Protein AF-A0A839YIB3-F1 (afdb_monomer)

Structure (mmCIF, N/CA/C/O backbone):
data_AF-A0A839YIB3-F1
#
_entry.id   AF-A0A839YIB3-F1
#
loop_
_atom_site.group_PDB
_atom_site.id
_atom_site.type_symbol
_atom_site.label_atom_id
_atom_site.label_alt_id
_atom_site.label_comp_id
_atom_site.label_asym_id
_atom_site.label_entity_id
_atom_site.label_seq_id
_atom_site.pdbx_PDB_ins_code
_atom_site.Cartn_x
_atom_site.Cartn_y
_atom_site.Cartn_z
_atom_site.occupancy
_atom_site.B_iso_or_equiv
_atom_site.auth_seq_id
_atom_site.auth_comp_id
_atom_site.auth_asym_id
_atom_site.auth_atom_id
_atom_site.pdbx_PDB_model_num
ATOM 1 N N . MET A 1 1 ? 27.910 -12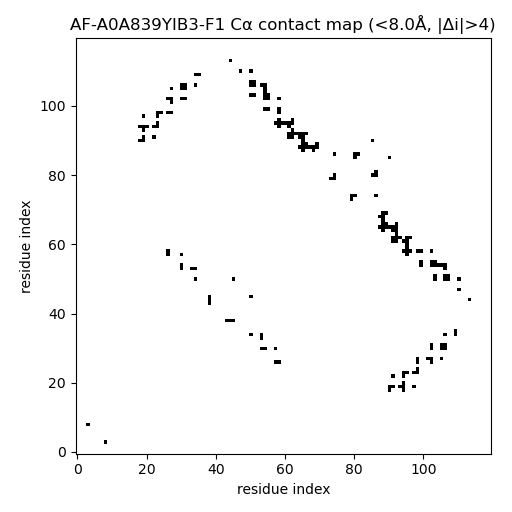.942 -24.172 1.00 49.78 1 MET A N 1
ATOM 2 C CA . MET A 1 1 ? 27.189 -12.131 -23.168 1.00 49.78 1 MET A CA 1
ATOM 3 C C . MET A 1 1 ? 28.109 -10.985 -22.789 1.00 49.78 1 MET A C 1
ATOM 5 O O . MET A 1 1 ? 29.188 -11.263 -22.284 1.00 49.78 1 MET A O 1
ATOM 9 N N . GLN A 1 2 ? 27.774 -9.739 -23.137 1.00 53.31 2 GLN A N 1
ATOM 10 C CA . GLN A 1 2 ? 28.546 -8.587 -22.658 1.00 53.31 2 GLN A CA 1
ATOM 11 C C . GLN A 1 2 ? 28.338 -8.454 -21.139 1.00 53.31 2 GLN A C 1
ATOM 13 O O . GLN A 1 2 ? 27.202 -8.614 -20.688 1.00 53.31 2 GLN A O 1
ATOM 18 N N . PRO A 1 3 ? 29.395 -8.214 -20.346 1.00 60.22 3 PRO A N 1
ATOM 19 C CA . PRO A 1 3 ? 29.243 -7.942 -18.924 1.00 60.22 3 PRO A CA 1
ATOM 20 C C . PRO A 1 3 ? 28.445 -6.646 -18.741 1.00 60.22 3 PRO A C 1
ATOM 22 O O . PRO A 1 3 ? 28.725 -5.646 -19.400 1.00 60.22 3 PRO A O 1
ATOM 25 N N . PHE A 1 4 ? 27.440 -6.676 -17.864 1.00 63.00 4 PHE A N 1
ATOM 26 C CA . PHE A 1 4 ? 26.727 -5.469 -17.452 1.00 63.00 4 PHE A CA 1
ATOM 27 C C . PHE A 1 4 ? 27.707 -4.526 -16.751 1.00 63.00 4 PHE A C 1
ATOM 29 O O . PHE A 1 4 ? 28.401 -4.939 -15.821 1.00 63.00 4 PHE A O 1
ATOM 36 N N . ASP A 1 5 ? 27.758 -3.271 -17.196 1.00 84.75 5 ASP A N 1
ATOM 37 C CA . ASP A 1 5 ? 28.549 -2.228 -16.549 1.00 84.75 5 ASP A CA 1
ATOM 38 C C . ASP A 1 5 ? 28.060 -2.041 -15.094 1.00 84.75 5 ASP A C 1
ATOM 40 O O . ASP A 1 5 ? 26.874 -1.748 -14.880 1.00 84.75 5 ASP A O 1
ATOM 44 N N . PRO A 1 6 ? 28.931 -2.214 -14.079 1.00 83.19 6 PRO A N 1
ATOM 45 C CA . PRO A 1 6 ? 28.565 -2.061 -12.674 1.00 83.19 6 PRO A CA 1
ATOM 46 C C . PRO A 1 6 ? 27.932 -0.704 -12.342 1.00 83.19 6 PRO A C 1
ATOM 48 O O . PRO A 1 6 ? 27.068 -0.637 -11.467 1.00 83.19 6 PRO A O 1
ATOM 51 N N . GLN A 1 7 ? 28.321 0.375 -13.032 1.00 81.25 7 GLN A N 1
ATOM 52 C CA . GLN A 1 7 ? 27.752 1.709 -12.812 1.00 81.25 7 GLN A CA 1
ATOM 53 C C . GLN A 1 7 ? 26.314 1.808 -13.324 1.00 81.25 7 GLN A C 1
ATOM 55 O O . GLN A 1 7 ? 25.456 2.394 -12.659 1.00 81.25 7 GLN A O 1
ATOM 60 N N . VAL A 1 8 ? 26.025 1.186 -14.467 1.00 75.69 8 VAL A N 1
ATOM 61 C CA . VAL A 1 8 ? 24.666 1.111 -15.019 1.00 75.69 8 VAL A CA 1
ATOM 62 C C . VAL A 1 8 ? 23.772 0.286 -14.096 1.00 75.69 8 VAL A C 1
ATOM 64 O O . VAL A 1 8 ? 22.671 0.719 -13.758 1.00 75.69 8 VAL A O 1
ATOM 67 N N . LEU A 1 9 ? 24.267 -0.853 -13.602 1.00 75.94 9 LEU A N 1
ATOM 68 C CA . LEU A 1 9 ? 23.535 -1.685 -12.647 1.00 75.94 9 LEU A CA 1
ATOM 69 C C . LEU A 1 9 ? 23.243 -0.939 -11.335 1.00 75.94 9 LEU A C 1
ATOM 71 O O . LEU A 1 9 ? 22.110 -0.961 -10.859 1.00 75.94 9 LEU A O 1
ATOM 75 N N . ALA A 1 10 ? 24.234 -0.246 -10.767 1.00 79.62 10 ALA A N 1
ATOM 76 C CA . ALA A 1 10 ? 24.060 0.535 -9.542 1.00 79.62 10 ALA A CA 1
ATOM 77 C C . ALA A 1 10 ? 23.024 1.657 -9.713 1.00 79.62 10 ALA A C 1
ATOM 79 O O . ALA A 1 10 ? 22.200 1.881 -8.828 1.00 79.62 10 ALA A O 1
ATOM 80 N N . THR A 1 11 ? 23.029 2.319 -10.871 1.00 77.56 11 THR A N 1
ATOM 81 C CA . THR A 1 11 ? 22.076 3.383 -11.200 1.00 77.56 11 THR A CA 1
ATOM 82 C C . THR A 1 11 ? 20.655 2.828 -11.299 1.00 77.56 11 THR A C 1
ATOM 84 O O . THR A 1 11 ? 19.749 3.355 -10.656 1.00 77.56 11 THR A O 1
ATOM 87 N N . ILE A 1 12 ? 20.462 1.715 -12.015 1.00 76.19 12 ILE A N 1
ATOM 88 C CA . ILE A 1 12 ? 19.158 1.043 -12.127 1.00 76.19 12 ILE A CA 1
ATOM 89 C C . ILE A 1 12 ? 18.639 0.636 -10.743 1.00 76.19 12 ILE A C 1
ATOM 91 O O . ILE A 1 12 ? 17.498 0.946 -10.411 1.00 76.19 12 ILE A O 1
ATOM 95 N N . LEU A 1 13 ? 19.474 0.006 -9.911 1.00 77.69 13 LEU A N 1
ATOM 96 C CA . LEU A 1 13 ? 19.089 -0.408 -8.558 1.00 77.69 13 LEU A CA 1
ATOM 97 C C . LEU A 1 13 ? 18.719 0.782 -7.664 1.00 77.69 13 LEU A C 1
ATOM 99 O O . LEU A 1 13 ? 17.745 0.704 -6.918 1.00 77.69 13 LEU A O 1
ATOM 103 N N . PHE A 1 14 ? 19.462 1.886 -7.748 1.00 78.81 14 PHE A N 1
ATOM 104 C CA . PHE A 1 14 ? 19.189 3.097 -6.977 1.00 78.81 14 PHE A CA 1
ATOM 105 C C . PHE A 1 14 ? 17.847 3.731 -7.359 1.00 78.81 14 PHE A C 1
ATOM 107 O O . PHE A 1 14 ? 17.018 3.993 -6.485 1.00 78.81 14 PHE A O 1
ATOM 114 N N . PHE A 1 15 ? 17.592 3.921 -8.656 1.00 73.81 15 PHE A N 1
ATOM 115 C CA . PHE A 1 15 ? 16.315 4.458 -9.129 1.00 73.81 15 PHE A CA 1
ATOM 116 C C . PHE A 1 15 ? 15.150 3.527 -8.795 1.00 73.81 15 PHE A C 1
ATOM 118 O O . PHE A 1 15 ? 14.115 3.990 -8.322 1.00 73.81 15 PHE A O 1
ATOM 125 N N . HIS A 1 16 ? 15.333 2.217 -8.948 1.00 74.38 16 HIS A N 1
ATOM 126 C CA . HIS A 1 16 ? 14.318 1.227 -8.606 1.00 74.38 16 HIS A CA 1
ATOM 127 C C . HIS A 1 16 ? 13.988 1.241 -7.101 1.00 74.38 16 HIS A C 1
ATOM 129 O O . HIS A 1 16 ? 12.819 1.276 -6.718 1.00 74.38 16 HIS A O 1
ATOM 135 N N . ALA A 1 17 ? 15.003 1.335 -6.235 1.00 77.88 17 ALA A N 1
ATOM 136 C CA . ALA A 1 17 ? 14.813 1.462 -4.791 1.00 77.88 17 ALA A CA 1
ATOM 137 C C . ALA A 1 17 ? 14.051 2.742 -4.405 1.00 77.88 17 ALA A C 1
ATOM 139 O O . ALA A 1 17 ? 13.200 2.703 -3.518 1.00 77.88 17 ALA A O 1
ATOM 140 N N . ILE A 1 18 ? 14.312 3.865 -5.079 1.00 81.69 18 ILE A N 1
ATOM 141 C CA . ILE A 1 18 ? 13.602 5.133 -4.853 1.00 81.69 18 ILE A CA 1
ATOM 142 C C . ILE A 1 18 ? 12.145 5.040 -5.314 1.00 81.69 18 ILE A C 1
ATOM 144 O O . ILE A 1 18 ? 11.238 5.418 -4.570 1.00 81.69 18 ILE A O 1
ATOM 148 N N . LEU A 1 19 ? 11.921 4.523 -6.522 1.00 78.38 19 LEU A N 1
ATOM 149 C CA . LEU A 1 19 ? 10.604 4.447 -7.152 1.00 78.38 19 LEU A CA 1
ATOM 150 C C . LEU A 1 19 ? 9.651 3.497 -6.428 1.00 78.38 19 LEU A C 1
ATOM 152 O O . LEU A 1 19 ? 8.449 3.731 -6.444 1.00 78.38 19 LEU A O 1
ATOM 156 N N . ILE A 1 20 ? 10.167 2.471 -5.753 1.00 79.56 20 ILE A N 1
ATOM 157 C CA . ILE A 1 20 ? 9.366 1.574 -4.908 1.00 79.56 20 ILE A CA 1
ATOM 158 C C . ILE A 1 20 ? 9.293 2.105 -3.473 1.00 79.56 20 ILE A C 1
ATOM 160 O O . ILE A 1 20 ? 8.227 2.121 -2.851 1.00 79.56 20 ILE A O 1
ATOM 164 N N . GLY A 1 21 ? 10.428 2.560 -2.936 1.00 77.69 21 GLY A N 1
ATOM 165 C CA . GLY A 1 21 ? 10.574 2.945 -1.537 1.00 77.69 21 GLY A CA 1
ATOM 166 C C . GLY A 1 21 ? 9.771 4.186 -1.161 1.00 77.69 21 GLY A C 1
ATOM 167 O O . GLY A 1 21 ? 9.108 4.186 -0.124 1.00 77.69 21 GLY A O 1
ATOM 168 N N . ILE A 1 22 ? 9.776 5.230 -1.999 1.00 82.94 22 ILE A N 1
ATOM 169 C CA . ILE A 1 22 ? 9.040 6.470 -1.713 1.00 82.94 22 ILE A CA 1
ATOM 170 C C . ILE A 1 22 ? 7.524 6.221 -1.683 1.00 82.94 22 ILE A C 1
ATOM 172 O O . ILE A 1 22 ? 6.907 6.554 -0.665 1.00 82.94 22 ILE A O 1
ATOM 176 N N . PRO A 1 23 ? 6.893 5.608 -2.707 1.00 79.50 23 PRO A N 1
ATOM 177 C CA . PRO A 1 23 ? 5.459 5.336 -2.657 1.00 79.50 23 PRO A CA 1
ATOM 178 C C . PRO A 1 23 ? 5.074 4.412 -1.501 1.00 79.50 23 PRO A C 1
ATOM 180 O O . PRO A 1 23 ? 4.047 4.640 -0.861 1.00 79.50 23 PRO A O 1
ATOM 183 N N . ALA A 1 24 ? 5.914 3.428 -1.166 1.00 76.31 24 ALA A N 1
ATOM 184 C CA . ALA A 1 24 ? 5.670 2.561 -0.019 1.00 76.31 24 ALA A CA 1
ATOM 185 C C . ALA A 1 24 ? 5.697 3.320 1.319 1.00 76.31 24 ALA A C 1
ATOM 187 O O . ALA A 1 24 ? 4.827 3.111 2.170 1.00 76.31 24 ALA A O 1
ATOM 188 N N . LEU A 1 25 ? 6.645 4.245 1.498 1.00 82.94 25 LEU A N 1
ATOM 189 C CA . LEU A 1 25 ? 6.742 5.089 2.692 1.00 82.94 25 LEU A CA 1
ATOM 190 C C . LEU A 1 25 ? 5.551 6.053 2.809 1.00 82.94 25 LEU A C 1
ATOM 192 O O . LEU A 1 25 ? 4.994 6.239 3.897 1.00 82.94 25 LEU A O 1
ATOM 196 N N . ILE A 1 26 ? 5.132 6.642 1.686 1.00 83.88 26 ILE A N 1
ATOM 197 C CA . ILE A 1 26 ? 3.941 7.495 1.608 1.00 83.88 26 ILE A CA 1
ATOM 198 C C . ILE A 1 26 ? 2.704 6.683 2.003 1.00 83.88 26 ILE A C 1
ATOM 200 O O . ILE A 1 26 ? 1.921 7.130 2.843 1.00 83.88 26 ILE A O 1
ATOM 204 N N . ALA A 1 27 ? 2.563 5.464 1.478 1.00 82.19 27 ALA A N 1
ATOM 205 C CA . ALA A 1 27 ? 1.433 4.600 1.786 1.00 82.19 27 ALA A CA 1
ATOM 206 C C . ALA A 1 27 ? 1.359 4.222 3.269 1.00 82.19 27 ALA A C 1
ATOM 208 O O . ALA A 1 27 ? 0.291 4.311 3.886 1.00 82.19 27 ALA A O 1
ATOM 209 N N . ALA A 1 28 ? 2.499 3.880 3.868 1.00 81.62 28 ALA A N 1
ATOM 210 C CA . ALA A 1 28 ? 2.621 3.633 5.301 1.00 81.62 28 ALA A CA 1
ATOM 211 C C . ALA A 1 28 ? 2.238 4.866 6.141 1.00 81.62 28 ALA A C 1
ATOM 213 O O . ALA A 1 28 ? 1.485 4.748 7.111 1.00 81.62 28 ALA A O 1
ATOM 214 N N . SER A 1 29 ? 2.694 6.054 5.740 1.00 83.69 29 SER A N 1
ATOM 215 C CA . SER A 1 29 ? 2.432 7.314 6.449 1.00 83.69 29 SER A CA 1
ATOM 216 C C . SER A 1 29 ? 0.955 7.712 6.399 1.00 83.69 29 SER A C 1
ATOM 218 O O . SER A 1 29 ? 0.366 8.055 7.426 1.00 83.69 29 SER A O 1
ATOM 220 N N . ILE A 1 30 ? 0.327 7.601 5.224 1.00 84.12 30 ILE A N 1
ATOM 221 C CA . ILE A 1 30 ? -1.107 7.855 5.038 1.00 84.12 30 ILE A CA 1
ATOM 222 C C . ILE A 1 30 ? -1.930 6.866 5.869 1.00 84.12 30 ILE A C 1
ATOM 224 O O . ILE A 1 30 ? -2.830 7.276 6.600 1.00 84.12 30 ILE A O 1
ATOM 228 N N . THR A 1 31 ? -1.581 5.578 5.826 1.00 86.06 31 THR A N 1
ATOM 229 C CA . THR A 1 31 ? -2.239 4.529 6.622 1.00 86.06 31 THR A CA 1
ATOM 230 C C . THR A 1 31 ? -2.184 4.845 8.116 1.00 86.06 31 THR A C 1
ATOM 232 O O . THR A 1 31 ? -3.206 4.780 8.803 1.00 86.06 31 THR A O 1
ATOM 235 N N . ALA A 1 32 ? -1.013 5.242 8.626 1.00 81.44 32 ALA A N 1
ATOM 236 C CA . ALA A 1 32 ? -0.844 5.639 10.021 1.00 81.44 32 ALA A CA 1
ATOM 237 C C . ALA A 1 32 ? -1.725 6.847 10.383 1.00 81.44 32 ALA A C 1
ATOM 239 O O . ALA A 1 32 ? -2.388 6.841 11.425 1.00 81.44 32 ALA A O 1
ATOM 240 N N . GLY A 1 33 ? -1.765 7.861 9.513 1.00 82.50 33 GLY A N 1
ATOM 241 C CA . GLY A 1 33 ? -2.589 9.057 9.680 1.00 82.50 33 GLY A CA 1
ATOM 242 C C . GLY A 1 33 ? -4.083 8.738 9.738 1.00 82.50 33 GLY A C 1
ATOM 243 O O . GLY A 1 33 ? -4.762 9.154 10.679 1.00 82.50 33 GLY A O 1
ATOM 244 N N . ILE A 1 34 ? -4.583 7.936 8.793 1.00 84.50 34 ILE A N 1
ATOM 245 C CA . ILE A 1 34 ? -5.986 7.496 8.744 1.00 84.50 34 ILE A CA 1
ATOM 246 C C . ILE A 1 34 ? -6.330 6.668 9.985 1.00 84.50 34 ILE A C 1
ATOM 248 O O . ILE A 1 34 ? -7.346 6.926 10.630 1.00 84.50 34 ILE A O 1
ATOM 252 N N . ALA A 1 35 ? -5.477 5.719 10.378 1.00 81.81 35 ALA A N 1
ATOM 253 C CA . ALA A 1 35 ? -5.698 4.893 11.564 1.00 81.81 35 ALA A CA 1
ATOM 254 C C . ALA A 1 35 ? -5.744 5.727 12.858 1.00 81.81 35 ALA A C 1
ATOM 256 O O . ALA A 1 35 ? -6.561 5.461 13.747 1.00 81.81 35 ALA A O 1
ATOM 257 N N . LEU A 1 36 ? -4.899 6.759 12.970 1.00 81.75 36 LEU A N 1
ATOM 258 C CA . LEU A 1 36 ? -4.896 7.677 14.109 1.00 81.75 36 LEU A CA 1
ATOM 259 C C . LEU A 1 36 ? -6.128 8.591 14.115 1.00 81.75 36 LEU A C 1
ATOM 261 O O . LEU A 1 36 ? -6.72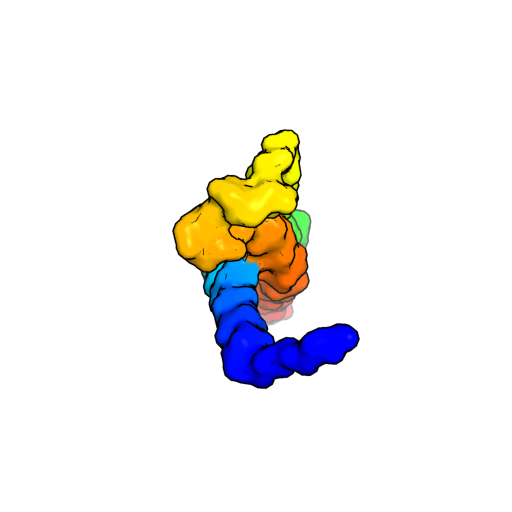9 8.792 15.173 1.00 81.75 36 LEU A O 1
ATOM 265 N N . ALA A 1 37 ? -6.519 9.127 12.959 1.00 84.19 37 ALA A N 1
ATOM 266 C CA . ALA A 1 37 ? -7.707 9.963 12.816 1.00 84.19 37 ALA A CA 1
ATOM 267 C C . ALA A 1 37 ? -8.984 9.175 13.140 1.00 84.19 37 ALA A C 1
ATOM 269 O O . ALA A 1 37 ? -9.783 9.613 13.966 1.00 84.19 37 ALA A O 1
ATOM 270 N N . ALA A 1 38 ? -9.125 7.966 12.591 1.00 80.81 38 ALA A N 1
ATOM 271 C CA . ALA A 1 38 ? -10.2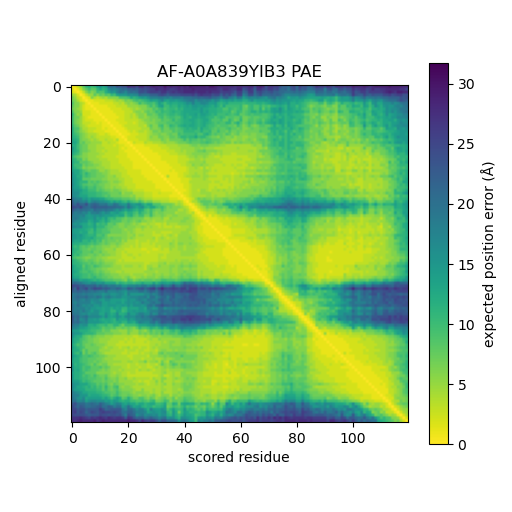52 7.076 12.859 1.00 80.81 38 ALA A CA 1
ATOM 272 C C . ALA A 1 38 ? -10.367 6.735 14.355 1.00 80.81 38 ALA A C 1
ATOM 274 O O . ALA A 1 38 ? -11.465 6.716 14.915 1.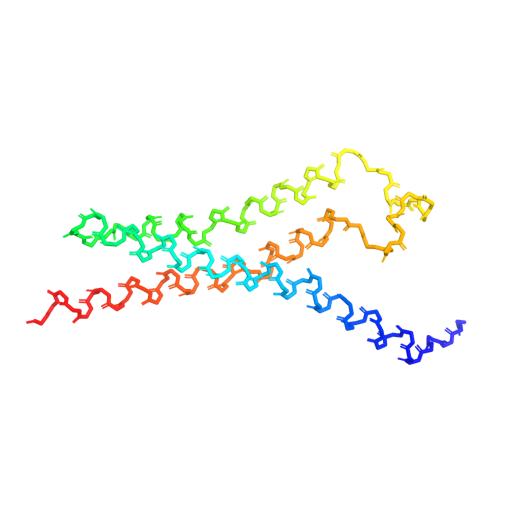00 80.81 38 ALA A O 1
ATOM 275 N N . LYS A 1 39 ? -9.232 6.544 15.042 1.00 75.19 39 LYS A N 1
ATOM 276 C CA . LYS A 1 39 ? -9.204 6.373 16.500 1.00 75.19 39 LYS A CA 1
ATOM 277 C C . LYS A 1 39 ? -9.717 7.612 17.241 1.00 75.19 39 LYS A C 1
ATOM 279 O O . LYS A 1 39 ? -10.473 7.475 18.194 1.00 75.19 39 LYS A O 1
ATOM 284 N N . ARG A 1 40 ? -9.282 8.813 16.849 1.00 81.00 40 ARG A N 1
ATOM 285 C CA . ARG A 1 40 ? -9.703 10.060 17.513 1.00 81.00 40 ARG A CA 1
ATOM 286 C C . ARG A 1 40 ? -11.195 10.331 17.333 1.00 81.00 40 ARG A C 1
ATOM 288 O O . ARG A 1 40 ? -11.828 10.796 18.269 1.00 81.00 40 ARG A O 1
ATOM 295 N N . LEU A 1 41 ? -11.733 10.023 16.155 1.00 83.25 41 LEU A N 1
ATOM 296 C CA . LEU A 1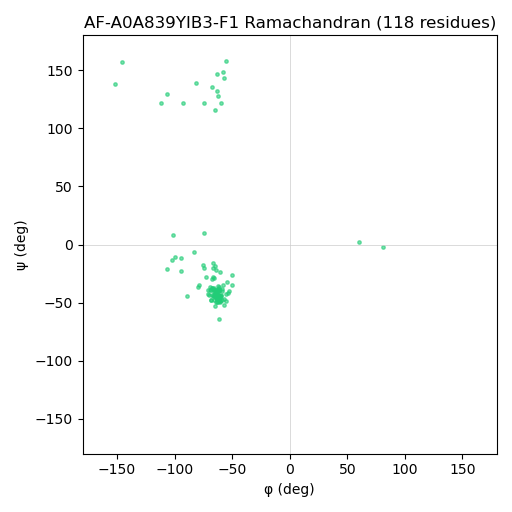 41 ? -13.129 10.293 15.810 1.00 83.25 41 LEU A CA 1
ATOM 297 C C . LEU A 1 41 ? -14.113 9.281 16.408 1.00 83.25 41 LEU A C 1
ATOM 299 O O . LEU A 1 41 ? -15.217 9.657 16.776 1.00 83.25 41 LEU A O 1
ATOM 303 N N . SER A 1 42 ? -13.732 8.006 16.514 1.00 78.31 42 SER A N 1
ATOM 304 C CA . SER A 1 42 ? -14.648 6.950 16.980 1.00 78.31 42 SER A CA 1
ATOM 305 C C . SER A 1 42 ? -14.907 6.957 18.488 1.00 78.31 42 SER A C 1
ATOM 307 O O . SER A 1 42 ? -15.857 6.313 18.933 1.00 78.31 42 SER A O 1
ATOM 309 N N . GLY A 1 43 ? -14.059 7.619 19.287 1.00 71.56 43 GLY A N 1
ATOM 310 C CA . GLY A 1 43 ? -14.182 7.674 20.753 1.00 71.56 43 GLY A CA 1
ATOM 311 C C . GLY A 1 43 ? -14.123 6.311 21.465 1.00 71.56 43 GLY A C 1
ATOM 312 O O . GLY A 1 43 ? -14.241 6.246 22.684 1.00 71.56 43 GLY A O 1
ATOM 313 N N . SER A 1 44 ? -13.931 5.221 20.720 1.00 69.56 44 SER A N 1
ATOM 314 C CA . SER A 1 44 ? -14.038 3.831 21.154 1.00 69.56 44 SER A CA 1
ATOM 315 C C . SER A 1 44 ? -13.012 2.971 20.403 1.00 69.56 44 SER A C 1
ATOM 317 O O . SER A 1 44 ? -12.515 3.370 19.345 1.00 69.56 44 SER A O 1
ATOM 319 N N . PRO A 1 45 ? -12.614 1.806 20.943 1.00 71.44 45 PRO A N 1
ATOM 320 C CA . PRO A 1 45 ? -11.694 0.920 20.245 1.00 71.44 45 PRO A CA 1
ATOM 321 C C . PRO A 1 45 ? -12.344 0.379 18.964 1.00 71.44 45 PRO A C 1
ATOM 323 O O . PRO A 1 45 ? -13.321 -0.365 19.014 1.00 71.44 45 PRO A O 1
ATOM 326 N N . LEU A 1 46 ? -11.776 0.739 17.810 1.00 76.31 46 LEU A N 1
ATOM 327 C CA . LEU A 1 46 ? -12.243 0.245 16.516 1.00 76.31 46 LEU A CA 1
ATOM 328 C C . LEU A 1 46 ? -12.070 -1.285 16.402 1.00 76.31 46 LEU A C 1
ATOM 330 O O . LEU A 1 46 ? -11.078 -1.833 16.904 1.00 76.31 46 LEU A O 1
ATOM 334 N N . PRO A 1 47 ? -12.982 -1.981 15.693 1.00 80.00 47 PRO A N 1
ATOM 335 C CA . PRO A 1 47 ? -12.856 -3.408 15.426 1.00 80.00 47 PRO A CA 1
ATOM 336 C C . PRO A 1 47 ? -11.555 -3.729 14.685 1.00 80.00 47 PRO A C 1
ATOM 338 O O . PRO A 1 47 ? -11.103 -2.960 13.835 1.00 80.00 47 PRO A O 1
AT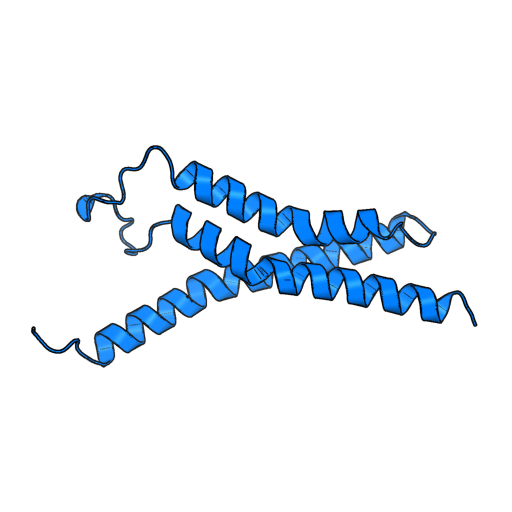OM 341 N N . HIS A 1 48 ? -10.996 -4.919 14.924 1.00 79.44 48 HIS A N 1
ATOM 342 C CA . HIS A 1 48 ? -9.786 -5.386 14.234 1.00 79.44 48 HIS A CA 1
ATOM 343 C C . HIS A 1 48 ? -9.906 -5.306 12.704 1.00 79.44 48 HIS A C 1
ATOM 345 O O . HIS A 1 48 ? -8.971 -4.882 12.028 1.00 79.44 48 HIS A O 1
ATOM 351 N N . LEU A 1 49 ? -11.081 -5.651 12.166 1.00 82.56 49 LEU A N 1
ATOM 352 C CA . LEU A 1 49 ? -11.368 -5.587 10.732 1.00 82.56 49 LEU A CA 1
ATOM 353 C C . LEU A 1 49 ? -11.190 -4.179 10.148 1.00 82.56 49 LEU A C 1
ATOM 355 O O . LEU A 1 49 ? -10.704 -4.051 9.030 1.00 82.56 49 LEU A O 1
ATOM 359 N N . VAL A 1 50 ? -11.501 -3.124 10.908 1.00 83.38 50 VAL A N 1
ATOM 360 C CA . VAL A 1 50 ? -11.349 -1.737 10.443 1.00 83.38 50 VAL A CA 1
ATOM 361 C C . VAL A 1 50 ? -9.872 -1.369 10.298 1.00 83.38 50 VAL A C 1
ATOM 363 O O . VAL A 1 50 ? -9.488 -0.747 9.314 1.00 83.38 50 VAL A O 1
ATOM 366 N N . TYR A 1 51 ? -9.013 -1.809 11.219 1.00 79.12 51 TYR A N 1
ATOM 367 C CA . TYR A 1 51 ? -7.568 -1.579 11.110 1.00 79.12 51 TYR A CA 1
ATOM 368 C C . TYR A 1 51 ? -6.935 -2.349 9.949 1.00 79.12 51 TYR A C 1
ATOM 370 O O . TYR A 1 51 ? -6.059 -1.814 9.268 1.00 79.12 51 TYR A O 1
ATOM 378 N N . VAL A 1 52 ? -7.394 -3.576 9.691 1.00 84.88 52 VAL A N 1
ATOM 379 C CA . VAL A 1 52 ? -6.969 -4.356 8.517 1.00 84.88 52 VAL A CA 1
ATOM 380 C C . VAL A 1 52 ? -7.422 -3.679 7.225 1.00 84.88 52 VAL A C 1
ATOM 382 O O . VAL A 1 52 ? -6.627 -3.576 6.292 1.00 84.88 52 VAL A O 1
ATOM 385 N N . ALA A 1 53 ? -8.654 -3.163 7.185 1.00 87.19 53 ALA A N 1
ATOM 386 C CA . ALA A 1 53 ? -9.169 -2.417 6.042 1.00 87.19 53 ALA A CA 1
ATOM 387 C C . ALA A 1 53 ? -8.340 -1.151 5.780 1.00 87.19 53 ALA A C 1
ATOM 389 O O . ALA A 1 53 ? -7.879 -0.950 4.661 1.00 87.19 53 ALA A O 1
ATOM 390 N N . ILE A 1 54 ? -8.051 -0.354 6.815 1.00 86.19 54 ILE A N 1
ATOM 391 C CA . ILE A 1 54 ? -7.190 0.835 6.701 1.00 86.19 54 ILE A CA 1
ATOM 392 C C . ILE A 1 54 ? -5.781 0.445 6.235 1.00 86.19 54 ILE A C 1
ATOM 394 O O . ILE A 1 54 ? -5.241 1.068 5.328 1.00 86.19 54 ILE A O 1
ATOM 398 N N . GLY A 1 55 ? -5.212 -0.619 6.811 1.00 86.19 55 GLY A N 1
ATOM 399 C CA . GLY A 1 55 ? -3.888 -1.133 6.453 1.00 86.19 55 GLY A CA 1
ATOM 400 C C . GLY A 1 55 ? -3.794 -1.719 5.045 1.00 86.19 55 GLY A C 1
ATOM 401 O O . GLY A 1 55 ? -2.695 -1.826 4.516 1.00 86.19 55 GLY A O 1
ATOM 402 N N . SER A 1 56 ? -4.916 -2.089 4.431 1.00 89.31 56 SER A N 1
ATOM 403 C CA . SER A 1 56 ? -4.940 -2.702 3.097 1.00 89.31 56 SER A CA 1
ATOM 404 C C . SER A 1 56 ? -5.440 -1.754 2.012 1.00 89.31 56 SER A C 1
ATOM 406 O O . SER A 1 56 ? -5.131 -1.972 0.849 1.00 89.31 56 SER A O 1
ATOM 408 N N . ALA A 1 57 ? -6.176 -0.695 2.358 1.00 88.62 57 ALA A N 1
ATOM 409 C CA . ALA A 1 57 ? -6.826 0.181 1.386 1.00 88.62 57 ALA A CA 1
ATOM 410 C C . ALA A 1 57 ? -5.840 0.796 0.383 1.00 88.62 57 ALA A C 1
ATOM 412 O O . ALA A 1 57 ? -6.038 0.673 -0.822 1.00 88.62 57 ALA A O 1
ATOM 413 N N . LEU A 1 58 ? -4.764 1.425 0.866 1.00 87.31 58 LEU A N 1
ATOM 414 C CA . LEU A 1 58 ? -3.784 2.057 -0.018 1.00 87.31 58 LEU A CA 1
ATOM 415 C C . LEU A 1 58 ? -2.968 1.047 -0.842 1.00 87.31 58 LEU A C 1
ATOM 417 O O . LEU A 1 58 ? -2.907 1.220 -2.057 1.00 87.31 58 LEU A O 1
ATOM 421 N N . PRO A 1 59 ? -2.402 -0.023 -0.247 1.00 88.50 59 PRO A N 1
ATOM 422 C CA . PRO A 1 59 ? -1.730 -1.071 -1.015 1.00 88.50 59 PRO A CA 1
ATOM 423 C C . PRO A 1 59 ? -2.616 -1.692 -2.098 1.00 88.50 59 PRO A C 1
ATOM 425 O O . PRO A 1 59 ? -2.171 -1.876 -3.228 1.00 88.50 59 PRO A O 1
ATOM 428 N N . LEU A 1 60 ? -3.888 -1.963 -1.789 1.00 90.25 60 LEU A N 1
ATOM 429 C CA . LEU A 1 60 ? -4.841 -2.506 -2.757 1.00 90.25 60 LEU A CA 1
ATOM 430 C C . LEU A 1 60 ? -5.168 -1.506 -3.869 1.00 90.25 60 LEU A C 1
ATOM 432 O O . LEU A 1 60 ? -5.281 -1.915 -5.020 1.00 90.25 60 LEU A O 1
ATOM 436 N N . LEU A 1 61 ? -5.280 -0.211 -3.561 1.00 90.31 61 LEU A N 1
ATOM 437 C CA . LEU A 1 61 ? -5.441 0.835 -4.577 1.00 90.31 61 LEU A CA 1
ATOM 438 C C . LEU A 1 61 ? -4.216 0.932 -5.490 1.00 90.31 61 LEU A C 1
ATOM 440 O O . LEU A 1 61 ? -4.376 1.070 -6.698 1.00 90.31 61 LEU A O 1
ATOM 444 N N . MET A 1 62 ? -3.007 0.827 -4.935 1.00 89.50 62 MET A N 1
ATOM 445 C CA . MET A 1 62 ? -1.767 0.815 -5.715 1.00 89.50 62 MET A CA 1
ATOM 446 C C . MET A 1 62 ? -1.682 -0.420 -6.609 1.00 89.50 62 MET A C 1
ATOM 448 O O . MET A 1 62 ? -1.348 -0.289 -7.779 1.00 89.50 62 MET A O 1
ATOM 452 N N . LEU A 1 63 ? -2.055 -1.598 -6.101 1.00 89.62 63 LEU A N 1
ATOM 453 C CA . LEU A 1 63 ? -2.137 -2.821 -6.900 1.00 89.62 63 LEU A CA 1
ATOM 454 C C . LEU A 1 63 ? -3.181 -2.693 -8.011 1.00 89.62 63 LEU A C 1
ATOM 456 O O . LEU A 1 63 ? -2.873 -2.964 -9.163 1.00 89.62 63 LEU A O 1
ATOM 460 N N . ALA A 1 64 ? -4.398 -2.249 -7.693 1.00 88.62 64 ALA A N 1
ATOM 461 C CA . ALA A 1 64 ? -5.471 -2.092 -8.672 1.00 88.62 64 ALA A CA 1
ATOM 462 C C . ALA A 1 64 ? -5.120 -1.051 -9.744 1.00 88.62 64 ALA A C 1
ATOM 464 O O . ALA A 1 64 ? -5.281 -1.319 -10.930 1.00 88.62 64 ALA A O 1
ATOM 465 N N . GLY A 1 65 ? -4.594 0.109 -9.341 1.00 86.12 65 GLY A N 1
ATOM 466 C CA . GLY A 1 65 ? -4.114 1.144 -10.256 1.00 86.12 65 GLY A CA 1
ATOM 467 C C . GLY A 1 65 ? -2.910 0.678 -11.070 1.00 86.12 65 GLY A C 1
ATOM 468 O O . GLY A 1 65 ? -2.848 0.926 -12.268 1.00 86.12 65 GLY A O 1
ATOM 469 N N . GLY A 1 66 ? -1.996 -0.063 -10.446 1.00 86.38 66 GLY A N 1
ATOM 470 C CA . GLY A 1 66 ? -0.854 -0.685 -11.099 1.00 86.38 66 GLY A CA 1
ATOM 471 C C . GLY A 1 66 ? -1.285 -1.683 -12.167 1.00 86.38 66 GLY A C 1
ATOM 472 O O . GLY A 1 66 ? -0.819 -1.575 -13.293 1.00 86.38 66 GLY A O 1
ATOM 473 N N . PHE A 1 67 ? -2.228 -2.582 -11.863 1.00 86.38 67 PHE A N 1
ATOM 474 C CA . PHE A 1 67 ? -2.797 -3.534 -12.823 1.00 86.38 67 PHE A CA 1
ATOM 475 C C . PHE A 1 67 ? -3.622 -2.858 -13.921 1.00 86.38 67 PHE A C 1
ATOM 477 O O . PHE A 1 67 ? -3.557 -3.276 -15.072 1.00 86.38 67 PHE A O 1
ATOM 484 N N . TYR A 1 68 ? -4.377 -1.812 -13.583 1.00 83.69 68 TYR A N 1
ATOM 485 C CA . TYR A 1 68 ? -5.122 -1.017 -14.557 1.00 83.69 68 TYR A CA 1
ATOM 486 C C . TYR A 1 68 ? -4.180 -0.327 -15.540 1.00 83.69 68 TYR A C 1
ATOM 488 O O . TYR A 1 68 ? -4.367 -0.407 -16.746 1.00 83.69 68 TYR A O 1
ATOM 496 N N . LEU A 1 69 ? -3.119 0.306 -15.039 1.00 79.75 69 LEU A N 1
ATOM 497 C CA . LEU A 1 69 ? -2.098 0.876 -15.906 1.00 79.75 69 LEU A CA 1
ATOM 498 C C . LEU A 1 69 ? -1.336 -0.228 -16.641 1.00 79.75 69 LEU A C 1
ATOM 500 O O . LEU A 1 69 ? -0.925 0.017 -17.771 1.00 79.75 69 LEU A O 1
ATOM 504 N N . ALA A 1 70 ? -1.218 -1.423 -16.038 1.00 76.38 70 ALA A N 1
ATOM 505 C CA . ALA A 1 70 ? -0.625 -2.632 -16.608 1.00 76.38 70 ALA A CA 1
ATOM 506 C C . ALA A 1 70 ? -1.378 -3.215 -17.819 1.00 76.38 70 ALA A C 1
ATOM 508 O O . ALA A 1 70 ? -0.774 -3.985 -18.561 1.00 76.38 70 ALA A O 1
ATOM 509 N N . PHE A 1 71 ? -2.656 -2.880 -18.056 1.00 73.50 71 PHE A N 1
ATOM 510 C CA . PHE A 1 71 ? -3.476 -3.538 -19.086 1.00 73.50 71 PHE A CA 1
ATOM 511 C C . PHE A 1 71 ? -4.587 -2.650 -19.693 1.00 73.50 71 PHE A C 1
ATOM 513 O O . PHE A 1 71 ? -5.343 -2.046 -18.937 1.00 73.50 71 PHE A O 1
ATOM 520 N N . PRO A 1 72 ? -4.820 -2.671 -21.029 1.00 63.12 72 PRO A N 1
ATOM 521 C CA . PRO A 1 72 ? -4.028 -3.298 -22.092 1.00 63.12 72 PRO A CA 1
ATOM 522 C C . PRO A 1 72 ? -2.837 -2.411 -22.511 1.00 63.12 72 PRO A C 1
ATOM 524 O O . PRO A 1 72 ? -2.936 -1.191 -22.586 1.00 63.12 72 PRO A O 1
ATOM 527 N N . TRP A 1 73 ? -1.685 -3.046 -22.734 1.00 63.56 73 TRP A N 1
ATOM 528 C CA . TRP A 1 73 ? -0.351 -2.496 -22.446 1.00 63.56 73 TRP A CA 1
ATOM 529 C C . TRP A 1 73 ? 0.460 -2.056 -23.691 1.00 63.56 73 TRP A C 1
ATOM 531 O O . TRP A 1 73 ? 0.661 -2.879 -24.585 1.00 63.56 73 TRP A O 1
ATOM 541 N N . PRO A 1 74 ? 1.019 -0.823 -23.739 1.00 65.94 74 PRO A N 1
ATOM 542 C CA . PRO A 1 74 ? 2.008 -0.407 -24.750 1.00 65.94 74 PRO A CA 1
ATOM 543 C C . PRO A 1 74 ? 3.492 -0.552 -24.327 1.00 65.94 74 PRO A C 1
ATOM 545 O O . PRO A 1 74 ? 4.338 -0.771 -25.187 1.00 65.94 74 PRO A O 1
ATOM 548 N N . TRP A 1 75 ? 3.824 -0.579 -23.029 1.00 60.97 75 TRP A N 1
ATOM 549 C CA . TRP A 1 75 ? 5.205 -0.452 -22.489 1.00 60.97 75 TRP A CA 1
ATOM 550 C C . TRP A 1 75 ? 6.137 -1.671 -22.628 1.00 60.97 75 TRP A C 1
ATOM 552 O O . TRP A 1 75 ? 7.209 -1.721 -22.034 1.00 60.97 75 TRP A O 1
ATOM 562 N N . TRP A 1 76 ? 5.729 -2.676 -23.397 1.00 56.34 76 TRP A N 1
ATOM 563 C CA . TRP A 1 76 ? 6.605 -3.736 -23.913 1.00 56.34 76 TRP A CA 1
ATOM 564 C C . TRP A 1 76 ? 7.485 -3.219 -25.061 1.00 56.34 76 TRP A C 1
ATOM 566 O O . TRP A 1 76 ? 8.529 -3.800 -25.351 1.00 56.34 76 TRP A O 1
ATOM 576 N N . GLN A 1 77 ? 7.073 -2.116 -25.693 1.00 66.31 77 GLN A N 1
ATOM 577 C CA . GLN A 1 77 ? 7.839 -1.410 -26.707 1.00 66.31 77 GLN A CA 1
ATOM 578 C C . GLN A 1 77 ? 8.669 -0.309 -26.032 1.00 66.31 77 GLN A C 1
ATOM 580 O O . GLN A 1 77 ? 8.080 0.568 -25.390 1.00 66.31 77 GLN A O 1
ATOM 585 N N . PRO A 1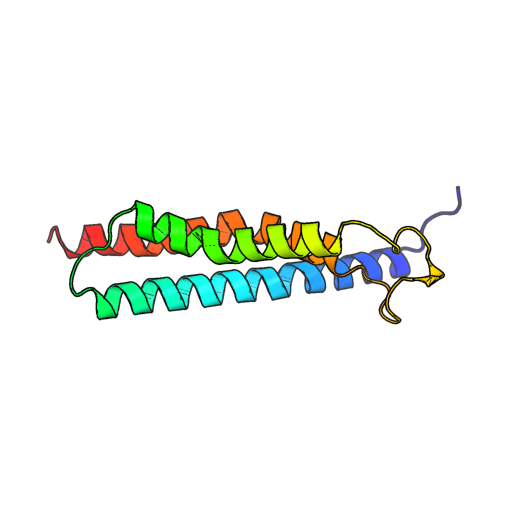 78 ? 10.007 -0.318 -26.176 1.00 60.03 78 PRO A N 1
ATOM 586 C CA . PRO A 1 78 ? 10.891 0.694 -25.593 1.00 60.03 78 PRO A CA 1
ATOM 587 C C . PRO A 1 78 ? 10.455 2.133 -25.898 1.00 60.03 78 PRO A C 1
ATOM 589 O O . PRO A 1 78 ? 10.542 2.996 -25.033 1.00 60.03 78 PRO A O 1
ATOM 592 N N . ASP A 1 79 ? 9.901 2.356 -27.090 1.00 65.62 79 ASP A N 1
ATOM 593 C CA . ASP A 1 79 ? 9.470 3.660 -27.615 1.00 65.62 79 ASP A CA 1
ATOM 594 C C . ASP A 1 79 ? 8.288 4.272 -26.858 1.00 65.62 79 ASP A C 1
ATOM 596 O O . ASP A 1 79 ? 7.976 5.452 -27.007 1.00 65.62 79 ASP A O 1
ATOM 600 N N . THR A 1 80 ? 7.596 3.454 -26.072 1.00 65.69 80 THR A N 1
ATOM 601 C CA . THR A 1 80 ? 6.424 3.887 -25.319 1.00 65.69 80 THR A CA 1
ATOM 602 C C . THR A 1 80 ? 6.756 4.184 -23.869 1.00 65.69 80 THR A C 1
ATOM 604 O O . THR A 1 80 ? 5.914 4.779 -23.216 1.00 65.69 80 THR A O 1
ATOM 607 N N . LEU A 1 81 ? 7.952 3.831 -23.367 1.00 63.25 81 LEU A N 1
ATOM 608 C CA . LEU A 1 81 ? 8.401 4.190 -22.017 1.00 63.25 81 LEU A CA 1
ATOM 609 C C . LEU A 1 81 ? 8.378 5.714 -21.829 1.00 63.25 81 LEU A C 1
ATOM 611 O O . LEU A 1 81 ? 8.699 6.451 -22.765 1.00 63.25 81 LEU A O 1
ATOM 615 N N . PRO A 1 82 ? 8.018 6.220 -20.632 1.00 65.00 82 PRO A N 1
ATOM 616 C CA . PRO A 1 82 ? 8.178 7.638 -20.339 1.00 65.00 82 PRO A CA 1
ATOM 617 C C . PRO A 1 82 ? 9.636 8.043 -20.569 1.00 65.00 82 PRO A C 1
ATOM 619 O O . PRO A 1 82 ? 10.526 7.198 -20.492 1.00 65.00 82 PRO A O 1
ATOM 622 N N . ILE A 1 83 ? 9.892 9.335 -20.793 1.00 61.09 83 ILE A N 1
ATOM 623 C CA . ILE A 1 83 ? 11.250 9.895 -20.968 1.00 61.09 83 ILE A CA 1
ATOM 624 C C . ILE A 1 83 ? 12.195 9.448 -19.831 1.00 61.09 83 ILE A C 1
ATOM 626 O O . ILE A 1 83 ? 13.400 9.301 -20.023 1.00 61.09 83 ILE A O 1
ATOM 630 N N . ASP A 1 84 ? 11.616 9.152 -18.670 1.00 62.88 84 ASP A N 1
ATOM 631 C CA . ASP A 1 84 ? 12.281 8.745 -17.438 1.00 62.88 84 ASP A CA 1
ATOM 632 C C . ASP A 1 84 ? 12.606 7.232 -17.393 1.00 62.88 84 ASP A C 1
ATOM 634 O O . ASP A 1 84 ? 13.257 6.764 -16.464 1.00 62.88 84 ASP A O 1
ATOM 638 N N . GLY A 1 85 ? 12.148 6.446 -18.375 1.00 62.91 85 GLY A N 1
ATOM 639 C CA . GLY A 1 85 ? 12.458 5.025 -18.564 1.00 62.91 85 GLY A CA 1
ATOM 640 C C . GLY A 1 85 ? 11.666 4.035 -17.703 1.00 62.91 85 GLY A C 1
ATOM 641 O O . GLY A 1 85 ? 11.843 2.828 -17.865 1.00 62.91 85 GLY A O 1
ATOM 642 N N . PHE A 1 86 ? 10.785 4.498 -16.808 1.00 67.75 86 PHE A N 1
ATOM 643 C CA . PHE A 1 86 ? 10.098 3.623 -15.850 1.00 67.75 86 PHE A CA 1
ATOM 644 C C . PHE A 1 86 ? 8.595 3.487 -16.120 1.00 67.75 86 PHE A C 1
ATOM 646 O O . PHE A 1 86 ? 7.869 4.481 -16.086 1.00 67.75 86 PHE A O 1
ATOM 653 N N . PRO A 1 87 ? 8.084 2.262 -16.336 1.00 74.62 87 PRO A N 1
ATOM 654 C CA . PRO A 1 87 ? 6.670 2.043 -16.589 1.00 74.62 87 PRO A CA 1
ATOM 655 C C . PRO A 1 87 ? 5.862 2.196 -15.282 1.00 74.62 87 PRO A C 1
ATOM 657 O O . PRO A 1 87 ? 6.100 1.454 -14.324 1.00 74.62 87 PRO A O 1
ATOM 660 N N . PRO A 1 88 ? 4.877 3.111 -15.211 1.00 76.75 88 PRO A N 1
ATOM 661 C CA . PRO A 1 88 ? 4.190 3.444 -13.958 1.00 76.75 88 PRO A CA 1
ATOM 662 C C . PRO A 1 88 ? 3.358 2.287 -13.377 1.00 76.75 88 PRO A C 1
ATOM 664 O O . PRO A 1 88 ? 3.206 2.196 -12.162 1.00 76.75 88 PRO A O 1
ATOM 667 N N . GLY A 1 89 ? 2.845 1.380 -14.220 1.00 81.25 89 GLY A N 1
ATOM 668 C CA . GLY A 1 89 ? 2.065 0.212 -13.788 1.00 81.25 89 GLY A CA 1
ATOM 669 C C . GLY A 1 89 ? 2.857 -0.752 -12.887 1.00 81.25 89 GLY A C 1
ATOM 670 O O . GLY A 1 89 ? 2.512 -0.884 -11.714 1.00 81.25 89 GLY A O 1
ATOM 671 N N . PRO A 1 90 ? 3.936 -1.391 -13.382 1.00 81.00 90 PRO A N 1
ATOM 672 C CA . PRO A 1 90 ? 4.811 -2.272 -12.612 1.00 81.00 90 PRO A CA 1
ATOM 673 C C . PRO A 1 90 ? 5.354 -1.627 -11.341 1.00 81.00 90 PRO A C 1
ATOM 675 O O . PRO A 1 90 ? 5.309 -2.257 -10.291 1.00 81.00 90 PRO A O 1
ATOM 678 N N . VAL A 1 91 ? 5.766 -0.354 -11.405 1.00 83.12 91 VAL A N 1
ATOM 679 C CA . VAL A 1 91 ? 6.236 0.386 -10.223 1.00 83.12 91 VAL A CA 1
ATOM 680 C C . VAL A 1 91 ? 5.145 0.457 -9.151 1.00 83.12 91 VAL A C 1
ATOM 682 O O . VAL A 1 91 ? 5.416 0.210 -7.978 1.00 83.12 91 VAL A O 1
ATOM 685 N N . LEU A 1 92 ? 3.896 0.746 -9.531 1.00 84.06 92 LEU A N 1
ATOM 686 C CA . LEU A 1 92 ? 2.772 0.768 -8.591 1.00 84.06 92 LEU A CA 1
ATOM 687 C C . LEU A 1 92 ? 2.403 -0.624 -8.068 1.00 84.06 92 LEU A C 1
ATOM 689 O O . LEU A 1 92 ? 2.061 -0.744 -6.891 1.00 84.06 92 LEU A O 1
ATOM 693 N N . VAL A 1 93 ? 2.495 -1.667 -8.898 1.00 86.25 93 VAL A N 1
ATOM 694 C CA . VAL A 1 93 ? 2.270 -3.055 -8.464 1.00 86.25 93 VAL A CA 1
ATOM 695 C C . VAL A 1 93 ? 3.314 -3.464 -7.424 1.00 86.25 93 VAL A C 1
ATOM 697 O O . VAL A 1 93 ? 2.955 -3.942 -6.348 1.00 86.25 93 VAL A O 1
ATOM 700 N N . GLU A 1 94 ? 4.595 -3.232 -7.703 1.00 84.50 94 GLU A N 1
ATOM 701 C CA . GLU A 1 94 ? 5.695 -3.553 -6.793 1.00 84.50 94 GLU A CA 1
ATOM 702 C C . GLU A 1 94 ? 5.622 -2.728 -5.511 1.00 84.50 94 GLU A C 1
ATOM 704 O O . GLU A 1 94 ? 5.709 -3.283 -4.416 1.00 84.50 94 GLU A O 1
ATOM 709 N N . ALA A 1 95 ? 5.378 -1.421 -5.607 1.00 85.56 95 ALA A N 1
ATOM 710 C CA . ALA A 1 95 ? 5.225 -0.571 -4.434 1.00 85.56 95 ALA A CA 1
ATOM 711 C C . ALA A 1 95 ? 3.997 -0.949 -3.591 1.00 85.56 95 ALA A C 1
ATOM 713 O O . ALA A 1 95 ? 4.072 -0.960 -2.359 1.00 85.56 95 ALA A O 1
ATOM 714 N N . GLY A 1 96 ? 2.878 -1.310 -4.225 1.00 85.81 96 GLY A N 1
ATOM 715 C CA . GLY A 1 96 ? 1.698 -1.845 -3.548 1.00 85.81 96 GLY A CA 1
ATOM 716 C C . GLY A 1 96 ? 2.017 -3.142 -2.805 1.00 85.81 96 GLY A C 1
ATOM 717 O O . GLY A 1 96 ? 1.734 -3.254 -1.614 1.00 85.81 96 GLY A O 1
ATOM 718 N N . TYR A 1 97 ? 2.690 -4.084 -3.466 1.00 86.31 97 TYR A N 1
ATOM 719 C CA . TYR A 1 97 ? 3.101 -5.357 -2.873 1.00 86.31 97 TYR A CA 1
ATOM 720 C C . TYR A 1 97 ? 4.072 -5.177 -1.695 1.00 86.31 97 TYR A C 1
ATOM 722 O O . TYR A 1 97 ? 3.864 -5.750 -0.625 1.00 86.31 97 TYR A O 1
ATOM 730 N N . VAL A 1 98 ? 5.104 -4.345 -1.860 1.00 86.50 98 VAL A N 1
ATOM 731 C CA . VAL A 1 98 ? 6.131 -4.095 -0.838 1.00 86.50 98 VAL A CA 1
ATOM 732 C C . VAL A 1 98 ? 5.561 -3.341 0.359 1.00 86.50 98 VAL A C 1
ATOM 734 O O . VAL A 1 98 ? 5.910 -3.656 1.493 1.00 86.50 98 VAL A O 1
ATOM 737 N N . SER A 1 99 ? 4.678 -2.364 0.143 1.00 85.25 99 SER A N 1
ATOM 738 C CA . SER A 1 99 ? 4.115 -1.542 1.223 1.00 85.25 99 SER A CA 1
ATOM 739 C C . SER A 1 99 ? 3.096 -2.278 2.094 1.00 85.25 99 SER A C 1
ATOM 741 O O . SER A 1 99 ? 2.981 -1.978 3.284 1.00 85.25 99 SER A O 1
ATOM 743 N N . TRP A 1 100 ? 2.398 -3.269 1.537 1.00 86.50 100 TRP A N 1
ATOM 744 C CA . TRP A 1 100 ? 1.307 -3.982 2.200 1.00 86.50 100 TRP A CA 1
ATOM 745 C C . TRP A 1 100 ? 1.657 -4.613 3.563 1.00 86.50 100 TRP A C 1
ATOM 747 O O . TRP A 1 100 ? 0.920 -4.391 4.532 1.00 86.50 100 TRP A O 1
ATOM 757 N N . PRO A 1 101 ? 2.761 -5.369 3.729 1.00 87.81 101 PRO A N 1
ATOM 758 C CA . PRO A 1 101 ? 3.122 -5.900 5.043 1.00 87.81 101 PRO A CA 1
ATOM 759 C C . PRO A 1 101 ? 3.411 -4.791 6.067 1.00 87.81 101 PRO A C 1
ATOM 761 O O . PRO A 1 101 ? 3.046 -4.929 7.237 1.00 87.81 101 PRO A O 1
ATOM 764 N N . PHE A 1 102 ? 4.008 -3.670 5.648 1.00 84.44 102 PHE A N 1
ATOM 765 C CA . PHE A 1 102 ? 4.320 -2.554 6.545 1.00 84.44 102 PHE A CA 1
ATOM 766 C C . PHE A 1 102 ? 3.063 -1.820 7.005 1.00 84.44 102 PHE A C 1
ATOM 768 O O . PHE A 1 102 ? 2.919 -1.525 8.192 1.00 84.44 102 PHE A O 1
ATOM 775 N N . THR A 1 103 ? 2.126 -1.555 6.098 1.00 88.56 103 THR A N 1
ATOM 776 C CA . THR A 1 103 ? 0.867 -0.869 6.415 1.00 88.56 103 THR A CA 1
ATOM 777 C C . THR A 1 103 ? -0.007 -1.720 7.340 1.00 88.56 103 THR A C 1
ATOM 779 O O . THR A 1 103 ? -0.564 -1.204 8.311 1.00 88.56 103 THR A O 1
ATOM 782 N N . LEU A 1 104 ? -0.055 -3.041 7.127 1.00 87.19 104 LEU A N 1
ATOM 783 C CA . LEU A 1 104 ? -0.705 -3.984 8.041 1.00 87.19 104 LEU A CA 1
ATOM 784 C C . LEU A 1 104 ? -0.026 -4.027 9.412 1.00 87.19 104 LEU A C 1
ATOM 786 O O . LEU A 1 104 ? -0.710 -4.021 10.440 1.00 87.19 104 LEU A O 1
ATOM 790 N N . TRP A 1 105 ? 1.308 -4.052 9.448 1.00 85.62 105 TRP A N 1
ATOM 791 C CA . TRP A 1 105 ? 2.064 -4.049 10.697 1.00 85.62 105 TRP A CA 1
ATOM 792 C C . TRP A 1 105 ? 1.820 -2.774 11.512 1.00 85.62 105 TRP A C 1
ATOM 794 O O . TRP A 1 105 ? 1.541 -2.863 12.709 1.00 85.62 105 TRP A O 1
ATOM 804 N N . ILE A 1 106 ? 1.824 -1.604 10.867 1.00 85.12 106 ILE A N 1
ATOM 805 C CA . ILE A 1 106 ? 1.511 -0.314 11.496 1.00 85.12 106 ILE A CA 1
ATOM 806 C C . ILE A 1 106 ? 0.086 -0.317 12.056 1.00 85.12 106 ILE A C 1
ATOM 808 O O . ILE A 1 106 ? -0.113 -0.008 13.235 1.00 85.12 106 ILE A O 1
ATOM 812 N N . SER A 1 107 ? -0.906 -0.723 11.261 1.00 83.81 107 SER A N 1
ATOM 813 C CA . SER A 1 107 ? -2.295 -0.814 11.722 1.00 83.81 107 SER A CA 1
ATOM 814 C C . SER A 1 107 ? -2.446 -1.763 12.916 1.00 83.81 107 SER A C 1
ATOM 816 O O . SER A 1 107 ? -3.141 -1.443 13.885 1.00 83.81 107 SER A O 1
ATOM 818 N N . ARG A 1 108 ? -1.740 -2.901 12.910 1.00 83.25 108 ARG A N 1
ATOM 819 C CA . ARG A 1 108 ? -1.714 -3.849 14.033 1.00 83.25 108 ARG A CA 1
ATOM 820 C C . ARG A 1 108 ? -1.044 -3.257 15.273 1.00 83.25 108 ARG A C 1
ATOM 822 O O . ARG A 1 108 ? -1.565 -3.426 16.374 1.00 83.25 108 ARG A O 1
ATOM 829 N N . ALA A 1 109 ? 0.080 -2.559 15.124 1.00 83.94 109 ALA A N 1
ATOM 830 C CA . ALA A 1 109 ? 0.788 -1.924 16.235 1.00 83.94 109 ALA A CA 1
ATOM 831 C C . ALA A 1 109 ? -0.086 -0.868 16.936 1.00 83.94 109 ALA A C 1
ATOM 833 O O . ALA A 1 109 ? -0.114 -0.795 18.168 1.00 83.94 109 ALA A O 1
ATOM 834 N N . ILE A 1 110 ? -0.859 -0.099 16.162 1.00 80.19 110 ILE A N 1
ATOM 835 C CA . ILE A 1 110 ? -1.828 0.874 16.684 1.00 80.19 110 ILE A CA 1
ATOM 836 C C . ILE A 1 110 ? -2.941 0.168 17.475 1.00 80.19 110 ILE A C 1
ATOM 838 O O . ILE A 1 110 ? -3.285 0.612 18.573 1.00 80.19 110 ILE A O 1
ATOM 842 N N . LEU A 1 111 ? -3.466 -0.949 16.965 1.00 79.38 111 LEU A N 1
ATOM 843 C CA . LEU A 1 111 ? -4.485 -1.747 17.651 1.00 79.38 111 LEU A CA 1
ATOM 844 C C . LEU A 1 111 ? -3.969 -2.359 18.965 1.00 79.38 111 LEU A C 1
ATOM 846 O O . LEU A 1 111 ? -4.649 -2.281 19.990 1.00 79.38 111 LEU A O 1
ATOM 850 N N . LEU A 1 112 ? -2.763 -2.933 18.973 1.00 80.25 112 LEU A N 1
ATOM 851 C CA . LEU A 1 112 ? -2.182 -3.545 20.174 1.00 80.25 112 LEU A CA 1
ATOM 852 C C . LEU A 1 112 ? -1.937 -2.517 21.287 1.00 80.25 112 LEU A C 1
ATOM 854 O O . LEU A 1 112 ? -2.265 -2.787 22.442 1.00 80.25 112 LEU A O 1
ATOM 858 N N . ARG A 1 113 ? -1.468 -1.308 20.943 1.00 75.75 113 ARG A N 1
ATOM 859 C CA . ARG A 1 113 ? -1.344 -0.190 21.900 1.00 75.75 113 ARG A CA 1
ATOM 860 C C . ARG A 1 113 ? -2.677 0.241 22.520 1.00 75.75 113 ARG A C 1
ATOM 862 O O . ARG A 1 113 ? -2.674 0.848 23.587 1.00 75.75 113 ARG A O 1
ATOM 869 N N . ASN A 1 114 ? -3.808 -0.015 21.864 1.00 64.62 114 ASN A N 1
ATOM 870 C CA . ASN A 1 114 ? -5.123 0.329 22.411 1.00 64.62 114 ASN A CA 1
ATOM 871 C C . ASN A 1 114 ? -5.608 -0.690 23.443 1.00 64.62 114 ASN A C 1
ATOM 873 O O . ASN A 1 114 ? -6.210 -0.292 24.440 1.00 64.62 114 ASN A O 1
ATOM 877 N N . ARG A 1 115 ? -5.324 -1.983 23.238 1.00 64.31 115 ARG A N 1
ATOM 878 C CA . ARG A 1 115 ? -5.687 -3.024 24.210 1.00 64.31 115 ARG A CA 1
ATOM 879 C C . ARG A 1 115 ? -4.995 -2.804 25.550 1.00 64.31 115 ARG A C 1
ATOM 881 O O . ARG A 1 115 ? -5.665 -2.810 26.570 1.00 64.31 115 ARG A O 1
ATOM 888 N N . SER A 1 116 ? -3.696 -2.504 25.545 1.00 62.81 116 SER A N 1
ATOM 889 C CA . SER A 1 116 ? -2.936 -2.295 26.786 1.00 62.81 116 SER A CA 1
ATOM 890 C C . SER A 1 116 ? -3.391 -1.085 27.609 1.00 62.81 116 SER A C 1
ATOM 892 O O . SER A 1 116 ? -3.122 -1.035 28.801 1.00 62.81 116 SER A O 1
ATOM 894 N N . ARG A 1 117 ? -4.057 -0.102 26.989 1.00 58.69 117 ARG A N 1
ATOM 895 C CA . ARG A 1 117 ? -4.510 1.137 27.646 1.00 58.69 117 ARG A CA 1
ATOM 896 C C . ARG A 1 117 ? -5.958 1.079 28.147 1.00 58.69 117 ARG A C 1
ATOM 898 O O . ARG A 1 117 ? -6.385 1.992 28.833 1.00 58.69 117 ARG A O 1
ATOM 905 N N . THR A 1 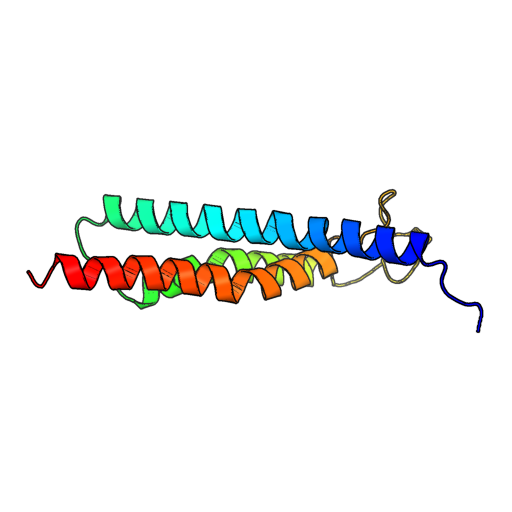118 ? -6.719 0.062 27.747 1.00 57.19 118 THR A N 1
ATOM 906 C CA . THR A 1 118 ? -8.122 -0.137 28.163 1.00 57.19 118 THR A CA 1
ATOM 907 C C . THR A 1 118 ? -8.272 -1.211 29.241 1.00 57.19 118 THR A C 1
ATOM 909 O O . THR A 1 118 ? -9.327 -1.302 29.855 1.00 57.19 118 THR A O 1
ATOM 912 N N . SER A 1 119 ? -7.230 -2.011 29.483 1.00 56.56 119 SER A N 1
ATOM 913 C CA . SER A 1 119 ? -7.196 -3.091 30.475 1.00 56.56 119 SER A CA 1
ATOM 914 C C . SER A 1 119 ? -6.470 -2.741 31.784 1.00 56.56 119 SER A C 1
ATOM 916 O O . SER A 1 119 ? -6.210 -3.646 32.573 1.00 56.56 119 SER A O 1
ATOM 918 N N . GLY A 1 120 ? -6.087 -1.478 31.991 1.00 46.78 120 GLY A N 1
ATOM 919 C CA . GLY A 1 120 ? -5.475 -0.973 33.225 1.00 46.78 120 GLY A CA 1
ATOM 920 C C . GLY A 1 120 ? -6.183 0.292 33.662 1.00 46.78 120 GLY A C 1
ATOM 921 O O . GLY A 1 120 ? -6.596 0.339 34.836 1.00 46.78 120 GLY A O 1
#

Sequence (120 aa):
MQPFDPQVLATILFFHAILIGIPALIAASITAGIALAAKRLSGSPLPHLVYVAIGSALPLLMLAGGFYLAFPWPWWQPDTLPIDGFPPGPVLVEAGYVSWPFTLWISRAILLRNRSRTSG

Secondary structure (DSSP, 8-state):
-PPPPHHHHHHHHHHHHHHHHHHHHHHHHHHHHHHHHHHHHHSS---HHHHHHHHHHHHHHHHHHHHHHHSS--TTSGGGS-TTS--HHHHHHHHHHHHHHHHHHHHHHHHHHHHHHH--

Foldseek 3Di:
DDDDDPVVVVVVVVVLCCLLVVLLVVLLVQLLVVLVVCCVVVVDQDDPVVLLCSLLVSLVVLLVVLVVLVPP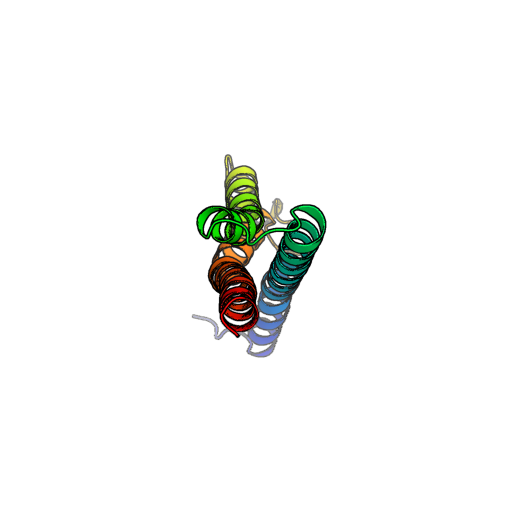DDVVDQVPADPVSDRSSVSSNSSSVVNNVSSSVSSVVSNVVVVVVVVD

Radius of gyration: 18.8 Å; Cα contacts (8 Å, |Δi|>4): 106; chains: 1; bounding box: 44×22×61 Å

pLDDT: mean 77.54, std 9.87, range [46.78, 90.31]

Solvent-accessible surface area (backbone atoms only — not comparable to full-atom values): 6518 Å² total; per-residue (Å²): 132,84,80,79,56,67,68,60,52,52,50,53,51,52,53,50,50,48,60,28,47,51,56,19,50,50,46,36,52,51,32,52,51,52,56,52,51,55,47,66,72,60,79,49,90,74,59,70,66,56,36,49,48,50,14,38,50,55,27,51,49,29,32,52,50,8,51,49,60,52,50,91,67,64,70,90,40,78,90,59,39,48,101,85,68,60,60,66,17,63,42,28,31,50,16,13,61,64,24,30,65,55,16,37,48,52,32,48,53,57,52,54,61,49,54,68,68,73,77,114

Mean predicted aligned error: 8.92 Å

Nearest PDB structures (foldseek):
  1i6z-assembly1_A  TM=3.107E-01  e=1.922E+00  Mus musculus
  7a4p-assembly1_L  TM=3.585E-01  e=6.620E+00  Chlorella ohadii